Protein AF-A0A7W0H3P2-F1 (afdb_monomer)

pLDDT: mean 93.15, std 6.77, range [59.62, 98.5]

Foldseek 3Di:
DPPCLLVVLVVCVVVVQAAPSCLVVSLCVVLVCCQPVCCVVVNDNHPVPDDPVVSVVSSVVSSVVSNVSSVVVVVVVVVVD

Radius of gyration: 14.1 Å; Cα contacts (8 Å, |Δi|>4): 49; chains: 1; bounding box: 33×20×39 Å

Sequence (81 aa):
YGTSWGAVRGLLHAAGLDGGKAVLPHFTAVWGSAQVMLPTLDVAPPAWESEPKELAIDAFHHAVYAAATGLAFAALEKSSS

Solvent-accessible surface area (backbone atoms only — not comparable to full-atom values): 4603 Å² total; per-residue (Å²): 138,68,87,64,55,64,56,56,51,52,49,37,41,77,72,71,33,52,65,74,68,31,28,60,62,43,24,49,53,56,48,54,45,47,63,50,51,32,38,77,66,74,74,41,79,47,72,90,78,49,57,71,67,56,52,51,51,52,51,46,54,36,46,53,50,25,47,53,50,36,52,52,50,52,52,52,54,64,73,75,111

Secondary structure (DSSP, 8-state):
--TTHHHHHHHHHHTT--GGGGHHHHHHHHHHHHHHHHHHTTSS--GGGS-HHHHHHHHHHHHHHHHHHHHHHHHHHHHT-

Mean predicted aligned error: 3.43 Å

Structure (mmCIF, N/CA/C/O backbone):
data_AF-A0A7W0H3P2-F1
#
_entry.id   AF-A0A7W0H3P2-F1
#
loop_
_atom_site.group_PDB
_atom_site.id
_atom_site.type_symbol
_atom_site.label_atom_id
_atom_site.label_alt_id
_atom_site.label_comp_id
_atom_site.label_asym_id
_atom_site.label_entity_id
_atom_site.label_seq_id
_atom_site.pdbx_PDB_ins_code
_atom_site.Cartn_x
_atom_site.Cartn_y
_atom_site.Cartn_z
_atom_site.occupancy
_atom_site.B_iso_or_equiv
_atom_site.auth_seq_id
_atom_site.auth_comp_id
_atom_site.auth_asym_id
_atom_site.auth_atom_id
_atom_site.pdbx_PDB_model_num
ATOM 1 N N . TYR A 1 1 ? -7.221 0.474 -10.435 1.00 64.88 1 TYR A N 1
ATOM 2 C CA . TYR A 1 1 ? -7.153 -0.092 -9.072 1.00 64.88 1 TYR A CA 1
ATOM 3 C C . TYR A 1 1 ? -6.974 1.071 -8.100 1.00 64.88 1 TYR A C 1
ATOM 5 O O . TYR A 1 1 ? -6.414 2.068 -8.529 1.00 64.88 1 TYR A O 1
ATOM 13 N N . GLY A 1 2 ? -7.491 1.044 -6.868 1.00 71.94 2 GLY A N 1
ATOM 14 C CA . GLY A 1 2 ? -7.217 2.155 -5.937 1.00 71.94 2 GLY A CA 1
ATOM 15 C C . GLY A 1 2 ? -8.330 2.485 -4.948 1.00 71.94 2 GLY A C 1
ATOM 16 O O . GLY A 1 2 ? -8.117 2.438 -3.742 1.00 71.94 2 GLY A O 1
ATOM 17 N N . THR A 1 3 ? -9.530 2.800 -5.436 1.00 76.12 3 THR A N 1
ATOM 18 C CA . THR A 1 3 ? -10.590 3.381 -4.589 1.00 76.12 3 THR A CA 1
ATOM 19 C C . THR A 1 3 ? -11.087 2.427 -3.498 1.00 76.12 3 THR A C 1
ATOM 21 O O . THR A 1 3 ? -11.477 2.862 -2.420 1.00 76.12 3 THR A O 1
ATOM 24 N N . SER A 1 4 ? -11.034 1.117 -3.747 1.00 86.75 4 SER A N 1
ATOM 25 C CA . SER A 1 4 ? -11.566 0.097 -2.836 1.00 86.75 4 SER A CA 1
ATOM 26 C C . SER A 1 4 ? -10.620 -0.301 -1.696 1.00 86.75 4 SER A C 1
ATOM 28 O O . SER A 1 4 ? -11.032 -1.055 -0.819 1.00 86.75 4 SER A O 1
ATOM 30 N N . TRP A 1 5 ? -9.378 0.191 -1.647 1.00 93.00 5 TRP A N 1
ATOM 31 C CA . TRP A 1 5 ? -8.407 -0.222 -0.618 1.00 93.00 5 TRP A CA 1
ATOM 32 C C . TRP A 1 5 ? -8.778 0.219 0.804 1.00 93.00 5 TRP A C 1
ATOM 34 O O . TRP A 1 5 ? -8.433 -0.462 1.769 1.00 93.00 5 TRP A O 1
ATOM 44 N N . GLY A 1 6 ? -9.601 1.263 0.950 1.00 90.00 6 GLY A N 1
ATOM 45 C CA . GLY A 1 6 ? -10.210 1.608 2.238 1.00 90.00 6 GLY A CA 1
ATOM 46 C C . GLY A 1 6 ? -11.045 0.465 2.838 1.00 90.00 6 GLY A C 1
ATOM 47 O O . GLY A 1 6 ? -11.048 0.284 4.054 1.00 90.00 6 GLY A O 1
ATOM 48 N N . ALA A 1 7 ? -11.684 -0.367 2.005 1.00 92.19 7 ALA A N 1
ATOM 49 C CA . ALA A 1 7 ? -12.416 -1.543 2.477 1.00 92.19 7 ALA A CA 1
ATOM 50 C C . ALA A 1 7 ? -11.470 -2.599 3.064 1.00 92.19 7 ALA A C 1
ATOM 52 O O . ALA A 1 7 ? -11.766 -3.174 4.107 1.00 92.19 7 ALA A O 1
ATOM 53 N N . VAL A 1 8 ? -10.296 -2.806 2.456 1.00 93.44 8 VAL A N 1
ATOM 54 C CA . VAL A 1 8 ? -9.267 -3.710 2.994 1.00 93.44 8 VAL A CA 1
ATOM 55 C C . VAL A 1 8 ? -8.761 -3.211 4.346 1.00 93.44 8 VAL A C 1
ATOM 57 O O . VAL A 1 8 ? -8.615 -4.010 5.268 1.00 93.44 8 VAL A O 1
ATOM 60 N N . ARG A 1 9 ? -8.579 -1.895 4.522 1.00 93.56 9 ARG A N 1
ATOM 61 C CA . ARG A 1 9 ? -8.281 -1.321 5.845 1.00 93.56 9 ARG A CA 1
ATOM 62 C C . ARG A 1 9 ? -9.375 -1.639 6.871 1.00 93.56 9 ARG A C 1
ATOM 64 O O . ARG A 1 9 ? -9.044 -2.045 7.982 1.00 93.56 9 ARG A O 1
ATOM 71 N N . GLY A 1 10 ? -10.647 -1.502 6.497 1.00 92.50 10 GLY A N 1
ATOM 72 C CA . GLY A 1 10 ? -11.777 -1.879 7.353 1.00 92.50 10 GLY A CA 1
ATOM 73 C C . GLY A 1 10 ? -11.793 -3.371 7.711 1.00 92.50 10 GLY A C 1
ATOM 74 O O . GLY A 1 10 ? -12.057 -3.722 8.856 1.00 92.50 10 GLY A O 1
ATOM 75 N N . L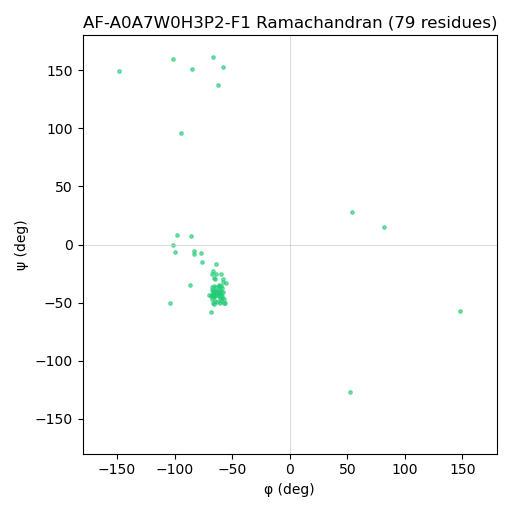EU A 1 11 ? -11.437 -4.252 6.770 1.00 95.25 11 LEU A N 1
ATOM 76 C CA . LEU A 1 11 ? -11.305 -5.692 7.025 1.00 95.25 11 LEU A CA 1
ATOM 77 C C . LEU A 1 11 ? -10.159 -6.014 7.993 1.00 95.25 11 LEU A C 1
ATOM 79 O O . LEU A 1 11 ? -10.323 -6.867 8.860 1.00 95.25 11 LEU A O 1
ATOM 83 N N . LEU A 1 12 ? -9.018 -5.327 7.879 1.00 95.38 12 LEU A N 1
ATOM 84 C CA . LEU A 1 12 ? -7.909 -5.479 8.828 1.00 95.38 12 LEU A CA 1
ATOM 85 C C . LEU A 1 12 ? -8.340 -5.086 10.247 1.00 95.38 12 LEU A C 1
ATOM 87 O O . LEU A 1 12 ? -8.059 -5.822 11.189 1.00 95.38 12 LEU A O 1
ATOM 91 N N . HIS A 1 13 ? -9.079 -3.984 10.387 1.00 94.81 13 HIS A N 1
ATOM 92 C CA . HIS A 1 13 ? -9.677 -3.590 11.664 1.00 94.81 13 HIS A CA 1
ATOM 93 C C . HIS A 1 13 ? -10.663 -4.646 12.190 1.00 94.81 13 HIS A C 1
ATOM 95 O O . HIS A 1 13 ? -10.549 -5.077 13.333 1.00 94.81 13 HIS A O 1
ATOM 101 N N . ALA A 1 14 ? -11.565 -5.160 11.344 1.00 94.56 14 ALA A N 1
ATOM 102 C CA . ALA A 1 14 ? -12.486 -6.239 11.721 1.00 94.56 14 ALA A CA 1
ATOM 103 C C . ALA A 1 14 ? -11.761 -7.531 12.158 1.00 94.56 14 ALA A C 1
ATOM 105 O O . ALA A 1 14 ? -12.299 -8.312 12.941 1.00 94.56 14 ALA A O 1
ATOM 106 N N . ALA A 1 15 ? -10.530 -7.745 11.685 1.00 94.94 15 ALA A N 1
ATOM 107 C CA . ALA A 1 15 ? -9.646 -8.831 12.104 1.00 94.94 15 ALA A CA 1
ATOM 108 C C . ALA A 1 15 ? -8.806 -8.505 13.363 1.00 94.94 15 ALA A C 1
ATOM 110 O O . ALA A 1 15 ? -7.926 -9.286 13.729 1.00 94.94 15 ALA A O 1
ATOM 111 N N . GLY A 1 16 ? -9.049 -7.371 14.028 1.00 93.50 16 GLY A N 1
ATOM 112 C CA . GLY A 1 16 ? -8.357 -6.938 15.248 1.00 93.50 16 GLY A CA 1
ATOM 113 C C . GLY A 1 16 ? -7.005 -6.254 15.013 1.00 93.50 16 GLY A C 1
ATOM 114 O O . GLY A 1 16 ? -6.194 -6.142 15.938 1.00 93.50 16 GLY A O 1
ATOM 115 N N . LEU A 1 17 ? -6.711 -5.826 13.780 1.00 93.25 17 LEU A N 1
ATOM 116 C CA . LEU A 1 17 ? -5.502 -5.067 13.463 1.00 93.25 17 LEU A CA 1
ATOM 117 C C . LEU A 1 17 ? -5.798 -3.567 13.489 1.00 93.25 17 LEU A C 1
ATOM 119 O O . LEU A 1 17 ? -6.203 -2.971 12.493 1.00 93.25 17 LEU A O 1
ATOM 123 N N . ASP A 1 18 ? -5.507 -2.953 14.633 1.00 87.62 18 ASP A N 1
ATOM 124 C CA . ASP A 1 18 ? -5.781 -1.534 14.867 1.00 87.62 18 ASP A CA 1
ATOM 125 C C . ASP A 1 18 ? -4.550 -0.639 14.731 1.00 87.62 18 ASP A C 1
ATOM 127 O O . ASP A 1 18 ? -3.390 -1.064 14.847 1.00 87.62 18 ASP A O 1
ATOM 131 N N . GLY A 1 19 ? -4.817 0.651 14.510 1.00 84.81 19 GLY A N 1
ATOM 132 C CA . GLY A 1 19 ? -3.804 1.703 14.508 1.00 84.81 19 GLY A CA 1
ATOM 133 C C . GLY A 1 19 ? -2.619 1.389 13.590 1.00 84.81 19 GLY A C 1
ATOM 134 O O . GLY A 1 19 ? -2.795 1.088 12.402 1.00 84.81 19 GLY A O 1
ATOM 135 N N . GLY A 1 20 ? -1.405 1.466 14.147 1.00 87.81 20 GLY A N 1
ATOM 136 C CA . GLY A 1 20 ? -0.153 1.203 13.431 1.00 87.81 20 GLY A CA 1
ATOM 137 C C . GLY A 1 20 ? 0.043 -0.258 13.009 1.00 87.81 20 GLY A C 1
ATOM 138 O O . GLY A 1 20 ? 0.715 -0.508 12.010 1.00 87.81 20 GLY A O 1
ATOM 139 N N . LYS A 1 21 ? -0.579 -1.227 13.699 1.00 91.62 21 LYS A N 1
ATOM 140 C CA . LYS A 1 21 ? -0.407 -2.664 13.402 1.00 91.62 21 LYS A CA 1
ATOM 141 C C . LYS A 1 21 ? -0.961 -3.045 12.029 1.00 91.62 21 LYS A C 1
ATOM 143 O O . LYS A 1 21 ? -0.441 -3.957 11.399 1.00 91.62 21 LYS A O 1
ATOM 148 N N . ALA A 1 22 ? -1.971 -2.322 11.546 1.00 94.56 22 ALA A N 1
ATOM 149 C CA . ALA A 1 22 ? -2.543 -2.519 10.217 1.00 94.56 22 ALA A CA 1
ATOM 150 C C . ALA A 1 22 ? -1.771 -1.819 9.086 1.00 94.56 22 ALA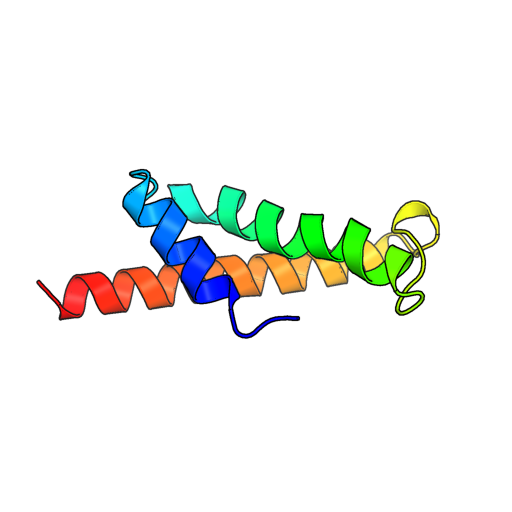 A C 1
ATOM 152 O O . ALA A 1 22 ? -2.090 -2.054 7.925 1.00 94.56 22 ALA A O 1
ATOM 153 N N . VAL A 1 23 ? -0.767 -0.976 9.368 1.00 94.81 23 VAL A N 1
ATOM 154 C CA . VAL A 1 23 ? -0.045 -0.239 8.310 1.00 94.81 23 VAL A CA 1
ATOM 155 C C . VAL A 1 23 ? 0.743 -1.188 7.414 1.00 94.81 23 VAL A C 1
ATOM 157 O O . VAL A 1 23 ? 0.579 -1.136 6.200 1.00 94.81 23 VAL A O 1
ATOM 160 N N . LEU A 1 24 ? 1.552 -2.076 7.999 1.00 96.25 24 LEU A N 1
ATOM 161 C CA . LEU A 1 24 ? 2.353 -3.021 7.220 1.00 96.25 24 LEU A CA 1
ATOM 162 C C . LEU A 1 24 ? 1.472 -4.014 6.433 1.00 96.25 24 LEU A C 1
ATOM 164 O O . LEU A 1 24 ? 1.678 -4.112 5.227 1.00 96.25 24 LEU A O 1
ATOM 168 N N . PRO A 1 25 ? 0.456 -4.674 7.028 1.00 97.00 25 PRO A N 1
ATOM 169 C CA . PRO A 1 25 ? -0.480 -5.517 6.277 1.00 97.00 25 PRO A CA 1
ATOM 170 C C . PRO A 1 25 ? -1.235 -4.776 5.167 1.00 97.00 25 PRO A C 1
ATOM 172 O O . PRO A 1 25 ? -1.476 -5.333 4.100 1.00 97.00 25 PRO A O 1
ATOM 175 N N . HIS A 1 26 ? -1.613 -3.514 5.391 1.00 97.06 26 HIS A N 1
ATOM 176 C CA . HIS A 1 26 ? -2.287 -2.725 4.363 1.00 97.06 26 HIS A CA 1
ATOM 177 C C . HIS A 1 26 ? -1.327 -2.361 3.223 1.00 97.06 26 HIS A C 1
ATOM 179 O O . HIS A 1 26 ? -1.676 -2.520 2.058 1.00 97.06 26 HIS A O 1
ATOM 185 N N . PHE A 1 27 ? -0.101 -1.943 3.547 1.00 97.50 27 PHE A N 1
ATOM 186 C CA . PHE A 1 27 ? 0.951 -1.689 2.564 1.00 97.50 27 PHE A CA 1
ATOM 187 C C . PHE A 1 27 ? 1.229 -2.921 1.698 1.00 97.50 27 PHE A C 1
ATOM 189 O O . PHE A 1 27 ? 1.215 -2.815 0.473 1.00 97.50 27 PHE A O 1
ATOM 196 N N . THR A 1 28 ? 1.435 -4.088 2.315 1.00 96.88 28 THR A N 1
ATOM 197 C CA . THR A 1 28 ? 1.720 -5.323 1.575 1.00 96.88 28 THR A CA 1
ATOM 198 C C . THR A 1 28 ? 0.545 -5.742 0.699 1.00 96.88 28 THR A C 1
ATOM 200 O O . THR A 1 28 ? 0.774 -6.202 -0.415 1.00 96.88 28 THR A O 1
ATOM 203 N N . ALA A 1 29 ? -0.696 -5.543 1.151 1.00 95.81 29 ALA A N 1
ATOM 204 C CA . ALA A 1 29 ? -1.878 -5.818 0.342 1.00 95.81 29 ALA A CA 1
ATOM 205 C C . ALA A 1 29 ? -1.939 -4.919 -0.904 1.00 95.81 29 ALA A C 1
ATOM 207 O O . ALA A 1 29 ? -2.091 -5.427 -2.014 1.00 95.81 29 ALA A O 1
ATOM 208 N N . VAL A 1 30 ? -1.772 -3.602 -0.743 1.00 96.44 30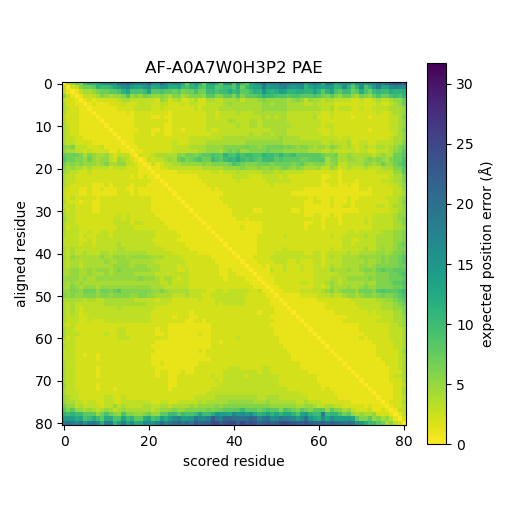 VAL A N 1
ATOM 209 C CA . VAL A 1 30 ? -1.858 -2.652 -1.863 1.00 96.44 30 VAL A CA 1
ATOM 210 C 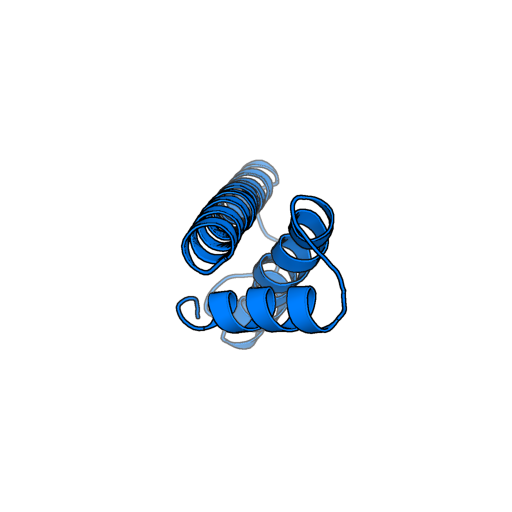C . VAL A 1 30 ? -0.678 -2.848 -2.817 1.00 96.44 30 VAL A C 1
ATOM 212 O O . VAL A 1 30 ? -0.891 -3.158 -3.987 1.00 96.44 30 VAL A O 1
ATOM 215 N N . TRP A 1 31 ? 0.558 -2.728 -2.323 1.00 97.12 31 TRP A N 1
ATOM 216 C CA . TRP A 1 31 ? 1.758 -2.799 -3.160 1.00 97.12 31 TRP A CA 1
ATOM 217 C C . TRP A 1 31 ? 1.973 -4.197 -3.735 1.00 97.12 31 TRP A C 1
ATOM 219 O O . TRP A 1 31 ? 2.147 -4.356 -4.937 1.00 97.12 31 TRP A O 1
ATOM 229 N N . GLY A 1 32 ? 1.869 -5.236 -2.903 1.00 95.88 32 GLY A N 1
ATOM 230 C CA . GLY A 1 32 ? 2.042 -6.619 -3.347 1.00 95.88 32 GLY A CA 1
ATOM 231 C C . GLY A 1 32 ? 1.032 -7.021 -4.422 1.00 95.88 32 GLY A C 1
ATOM 232 O O . GLY A 1 32 ? 1.393 -7.724 -5.363 1.00 95.88 32 GLY A O 1
ATOM 233 N N . SER A 1 33 ? -0.210 -6.529 -4.343 1.00 95.50 33 SER A N 1
ATOM 234 C CA . SER A 1 3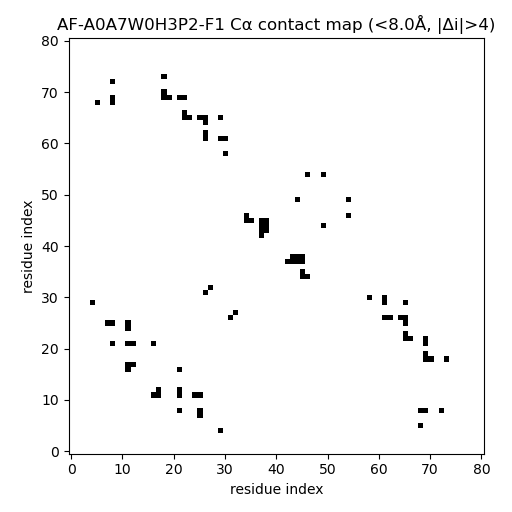3 ? -1.184 -6.755 -5.414 1.00 95.50 33 SER A CA 1
ATOM 235 C C . SER A 1 33 ? -0.817 -6.032 -6.712 1.00 95.50 33 SER A C 1
ATOM 237 O O . SER A 1 33 ? -1.021 -6.601 -7.783 1.00 95.50 33 SER A O 1
ATOM 239 N N . ALA A 1 34 ? -0.241 -4.825 -6.642 1.00 95.06 34 ALA A N 1
ATOM 240 C CA . ALA A 1 34 ? 0.209 -4.082 -7.816 1.00 95.06 34 ALA A CA 1
ATOM 241 C C . ALA A 1 34 ? 1.316 -4.846 -8.560 1.00 95.06 34 ALA A C 1
ATOM 243 O O . ALA A 1 34 ? 1.231 -4.985 -9.781 1.00 95.06 34 ALA A O 1
ATOM 244 N N . GLN A 1 35 ? 2.252 -5.460 -7.822 1.00 96.62 35 GLN A N 1
ATOM 245 C CA . GLN A 1 35 ? 3.350 -6.249 -8.399 1.00 96.62 35 GLN A CA 1
ATOM 246 C C . GLN A 1 35 ? 2.884 -7.502 -9.157 1.00 96.62 35 GLN A C 1
ATOM 248 O O . GLN A 1 35 ? 3.655 -8.065 -9.928 1.00 96.62 35 GLN A O 1
ATOM 253 N N . VAL A 1 36 ? 1.643 -7.950 -8.949 1.00 96.25 36 VAL A N 1
ATOM 254 C CA . VAL A 1 36 ? 1.056 -9.104 -9.650 1.00 96.25 36 VAL A CA 1
ATOM 255 C C . VAL A 1 36 ? 0.068 -8.651 -10.720 1.00 96.25 36 VAL A C 1
ATOM 257 O O . VAL A 1 36 ? 0.139 -9.079 -11.871 1.00 96.25 36 VAL A O 1
ATOM 260 N N . MET A 1 37 ? -0.864 -7.776 -10.348 1.00 95.62 37 MET A N 1
ATOM 261 C CA . MET A 1 37 ? -1.963 -7.348 -11.206 1.00 95.62 37 MET A CA 1
ATOM 262 C C . MET A 1 37 ? -1.469 -6.513 -12.390 1.00 95.62 37 MET A C 1
ATOM 264 O O . MET A 1 37 ? -1.950 -6.728 -13.498 1.00 95.62 37 MET A O 1
ATOM 268 N N . LEU A 1 38 ? -0.538 -5.574 -12.185 1.00 95.25 38 LEU A N 1
ATOM 269 C CA . LEU A 1 38 ? -0.098 -4.688 -13.269 1.00 95.25 38 LEU A CA 1
ATOM 270 C C . LEU A 1 38 ? 0.671 -5.439 -14.368 1.00 95.25 38 LEU A C 1
ATOM 272 O O . LEU A 1 38 ? 0.329 -5.219 -15.531 1.00 95.25 38 LEU A O 1
ATOM 276 N N . PRO A 1 39 ? 1.596 -6.370 -14.049 1.00 96.62 39 PRO A N 1
ATOM 277 C CA . PRO A 1 39 ? 2.210 -7.216 -15.072 1.00 96.62 39 PRO A CA 1
ATOM 278 C C . PRO A 1 39 ? 1.221 -8.157 -15.750 1.00 96.62 39 PRO A C 1
ATOM 280 O O . PRO A 1 39 ? 1.257 -8.306 -16.962 1.00 96.62 39 PRO A O 1
ATOM 283 N N . THR A 1 40 ? 0.287 -8.748 -14.999 1.00 97.12 40 THR A N 1
ATOM 284 C CA . THR A 1 40 ? -0.720 -9.661 -15.578 1.00 97.12 40 THR A CA 1
ATOM 285 C C . THR A 1 40 ? -1.652 -8.957 -16.573 1.00 97.12 40 THR A C 1
ATOM 287 O O . THR A 1 40 ? -2.231 -9.603 -17.442 1.00 97.12 40 THR A O 1
ATOM 290 N N . LEU A 1 41 ? -1.821 -7.640 -16.437 1.00 96.50 41 LEU A N 1
ATOM 291 C CA . LEU A 1 41 ? -2.644 -6.815 -17.320 1.00 96.50 41 LEU A CA 1
ATOM 292 C C . LEU A 1 41 ? -1.825 -6.082 -18.396 1.00 96.50 41 LEU A C 1
ATOM 294 O O . LEU A 1 41 ? -2.379 -5.205 -19.055 1.00 96.50 41 LEU A O 1
ATOM 298 N N . ASP A 1 42 ? -0.530 -6.388 -18.539 1.00 96.12 42 ASP A N 1
ATOM 299 C CA . ASP A 1 42 ? 0.403 -5.715 -19.455 1.00 96.12 42 ASP A CA 1
ATOM 300 C C . ASP A 1 42 ? 0.452 -4.178 -19.278 1.00 96.12 42 ASP A C 1
ATOM 302 O O . ASP A 1 42 ? 0.734 -3.426 -20.212 1.00 96.12 42 ASP A O 1
ATOM 306 N N . VAL A 1 43 ? 0.169 -3.680 -18.066 1.00 96.19 43 VAL A N 1
ATOM 307 C CA . VAL A 1 43 ? 0.176 -2.238 -17.747 1.00 96.19 43 VAL A CA 1
ATOM 308 C C . VAL A 1 43 ? 1.573 -1.754 -17.357 1.00 96.19 43 VAL A C 1
ATOM 310 O O . VAL A 1 43 ? 1.935 -0.613 -17.643 1.00 96.19 43 VAL A O 1
ATOM 313 N N . ALA A 1 44 ? 2.348 -2.600 -16.680 1.00 94.62 44 ALA A N 1
ATOM 314 C CA . ALA A 1 44 ? 3.716 -2.319 -16.255 1.00 94.62 44 ALA A CA 1
ATOM 315 C C . ALA A 1 44 ? 4.532 -3.621 -16.245 1.00 94.62 44 ALA A C 1
ATOM 317 O O . ALA A 1 44 ? 3.953 -4.676 -15.981 1.00 94.62 44 ALA A O 1
ATOM 318 N N . PRO A 1 45 ? 5.851 -3.577 -16.503 1.00 95.44 45 PRO A N 1
ATOM 319 C CA . PRO A 1 45 ? 6.680 -4.772 -16.442 1.00 95.44 45 PRO A CA 1
ATOM 320 C C . PRO A 1 45 ? 6.779 -5.314 -15.005 1.00 95.44 45 PRO A C 1
ATOM 322 O O 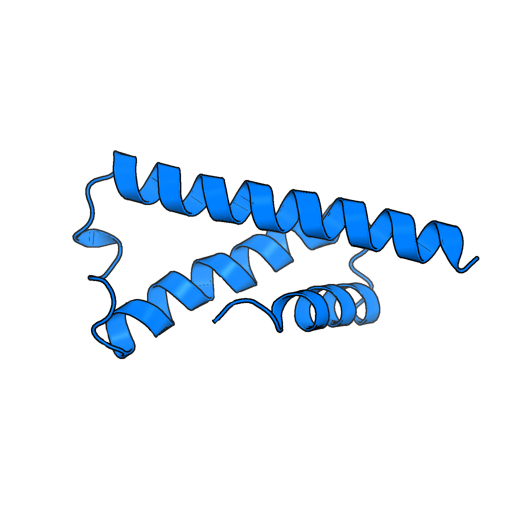. PRO A 1 45 ? 6.519 -4.586 -14.039 1.00 95.44 45 PRO A O 1
ATOM 325 N N . PRO A 1 46 ? 7.177 -6.584 -14.829 1.00 96.19 46 PRO A N 1
ATOM 326 C CA . PRO A 1 46 ? 7.475 -7.128 -13.514 1.00 96.19 46 PRO A CA 1
ATOM 327 C C . PRO A 1 46 ? 8.567 -6.348 -12.772 1.00 96.19 46 PRO A C 1
ATOM 329 O O . PRO A 1 46 ? 9.492 -5.799 -13.364 1.00 96.19 46 PRO A O 1
ATOM 332 N N . ALA A 1 47 ? 8.511 -6.382 -11.440 1.00 95.75 47 ALA A N 1
ATOM 333 C CA . ALA A 1 47 ? 9.391 -5.596 -10.571 1.00 95.75 47 ALA A CA 1
ATOM 334 C C . ALA A 1 47 ? 10.898 -5.845 -10.777 1.00 95.75 47 ALA A C 1
ATOM 336 O O . ALA A 1 47 ? 11.704 -4.955 -10.527 1.00 95.75 47 ALA A O 1
ATOM 337 N N . TRP A 1 48 ? 11.289 -7.052 -11.202 1.00 94.94 48 TRP A N 1
ATOM 338 C CA . TRP A 1 48 ? 12.693 -7.415 -11.447 1.00 94.94 48 TRP A CA 1
ATOM 339 C C . TRP A 1 48 ? 13.252 -6.855 -12.763 1.00 94.94 48 TRP A C 1
ATOM 341 O O . TRP A 1 48 ? 14.448 -6.979 -13.009 1.00 94.94 48 TRP A O 1
ATOM 351 N N . GLU A 1 49 ? 12.404 -6.252 -13.595 1.00 96.75 49 GLU A N 1
ATOM 352 C CA . GLU A 1 49 ? 12.797 -5.556 -14.826 1.00 96.75 49 GLU A CA 1
ATOM 353 C C . GLU A 1 49 ? 12.862 -4.033 -14.632 1.00 96.75 49 GLU A C 1
ATOM 355 O O . GLU A 1 49 ? 13.297 -3.317 -15.529 1.00 96.75 49 GLU A O 1
ATOM 360 N N . SER A 1 50 ? 12.436 -3.525 -13.470 1.00 93.25 50 SER A N 1
ATOM 361 C CA . SER A 1 50 ? 12.490 -2.099 -13.138 1.00 93.25 50 SER A CA 1
ATOM 362 C C . SER A 1 50 ? 13.853 -1.692 -12.581 1.00 93.25 50 SER A C 1
ATOM 364 O O . SER A 1 50 ? 14.513 -2.460 -11.875 1.00 93.25 50 SER A O 1
ATOM 366 N N . GLU A 1 51 ? 14.235 -0.434 -12.802 1.00 96.19 51 GLU A N 1
ATOM 367 C CA . GLU A 1 51 ? 15.396 0.138 -12.123 1.00 96.19 51 GLU A CA 1
ATOM 368 C C . GLU A 1 51 ? 15.161 0.164 -10.598 1.00 96.19 51 GLU A C 1
ATOM 370 O O . GLU A 1 51 ? 14.085 0.579 -10.147 1.00 96.19 51 GLU A O 1
ATOM 375 N N . PRO A 1 52 ? 16.153 -0.193 -9.755 1.00 96.50 52 PRO A N 1
ATOM 376 C CA . PRO A 1 52 ? 15.964 -0.260 -8.301 1.00 96.50 52 PRO A CA 1
ATOM 377 C C . PRO A 1 52 ? 15.440 1.040 -7.682 1.00 96.50 52 PRO A C 1
ATOM 379 O O . PRO A 1 52 ? 14.681 1.021 -6.711 1.00 96.50 52 PRO A O 1
ATOM 382 N N . LYS A 1 53 ? 15.828 2.187 -8.254 1.00 97.69 53 LYS A N 1
ATOM 383 C CA . LYS A 1 53 ? 15.358 3.507 -7.823 1.00 97.69 53 LYS A CA 1
ATOM 384 C C . LYS A 1 53 ? 13.864 3.697 -8.089 1.00 97.69 53 LYS A C 1
ATOM 386 O O . LYS A 1 53 ? 13.176 4.268 -7.248 1.00 97.69 53 LYS A O 1
ATOM 391 N N . GLU A 1 54 ? 13.370 3.241 -9.232 1.00 95.75 54 GLU A N 1
ATOM 392 C CA . GLU A 1 54 ? 11.957 3.354 -9.600 1.00 95.75 54 GLU A CA 1
ATOM 393 C C . GLU A 1 54 ? 11.103 2.461 -8.709 1.00 95.75 54 GLU A C 1
ATOM 395 O O . GLU A 1 54 ? 10.121 2.933 -8.139 1.00 95.75 54 GLU A O 1
ATOM 400 N N . LEU A 1 55 ? 11.544 1.220 -8.481 1.00 96.69 55 LEU A N 1
ATOM 401 C CA . LEU A 1 55 ? 10.872 0.295 -7.571 1.00 96.69 55 LEU A CA 1
ATOM 402 C C . LEU A 1 55 ? 10.820 0.838 -6.134 1.00 96.69 55 LEU A C 1
ATOM 404 O O . LEU A 1 55 ? 9.799 0.726 -5.458 1.00 96.69 55 LEU A O 1
ATOM 408 N N . ALA A 1 56 ? 11.904 1.465 -5.667 1.00 97.50 56 ALA A N 1
ATOM 409 C CA . ALA A 1 56 ? 11.940 2.094 -4.349 1.00 97.50 56 ALA A CA 1
ATOM 410 C C . ALA A 1 56 ? 10.977 3.286 -4.248 1.00 97.50 56 ALA A C 1
ATOM 412 O O . ALA A 1 56 ? 10.306 3.452 -3.229 1.00 97.50 56 ALA A O 1
ATOM 413 N N . ILE A 1 57 ? 10.893 4.109 -5.296 1.00 98.19 57 ILE A N 1
ATOM 414 C CA . ILE A 1 57 ? 9.953 5.232 -5.361 1.00 98.19 57 ILE A CA 1
ATOM 415 C C . ILE A 1 57 ? 8.509 4.717 -5.384 1.00 98.19 57 ILE A C 1
ATOM 417 O O . ILE A 1 57 ? 7.665 5.254 -4.667 1.00 98.19 57 ILE A O 1
ATOM 421 N N . ASP A 1 58 ? 8.213 3.679 -6.161 1.00 96.94 58 ASP A N 1
ATOM 422 C CA . ASP A 1 58 ? 6.891 3.053 -6.211 1.00 96.94 58 ASP A CA 1
ATOM 423 C C . ASP A 1 58 ? 6.476 2.494 -4.839 1.00 96.94 58 ASP A C 1
ATOM 425 O O . ASP A 1 58 ? 5.425 2.862 -4.302 1.00 96.94 58 ASP A O 1
ATOM 429 N N . ALA A 1 59 ? 7.348 1.710 -4.201 1.00 97.94 59 ALA A N 1
ATOM 430 C CA . ALA A 1 59 ? 7.128 1.211 -2.846 1.00 97.94 59 ALA A CA 1
ATOM 431 C C . ALA A 1 59 ? 6.924 2.358 -1.842 1.00 97.94 59 ALA A C 1
ATOM 433 O O . ALA A 1 59 ? 6.050 2.295 -0.976 1.00 97.94 59 ALA A O 1
ATOM 434 N N . PHE A 1 60 ? 7.693 3.442 -1.963 1.00 98.50 60 PHE A N 1
ATOM 435 C CA . PHE A 1 60 ? 7.557 4.599 -1.084 1.00 98.50 60 PHE A CA 1
ATOM 436 C C . PHE A 1 60 ? 6.190 5.282 -1.226 1.00 98.50 60 PHE A C 1
ATOM 438 O O . PHE A 1 60 ? 5.555 5.583 -0.213 1.00 98.50 60 PHE A O 1
ATOM 445 N N . HIS A 1 61 ? 5.685 5.465 -2.449 1.00 97.75 61 HIS A N 1
ATOM 446 C CA . HIS A 1 61 ? 4.337 6.006 -2.664 1.00 97.75 61 HIS A CA 1
ATOM 447 C C . HIS A 1 61 ? 3.261 5.127 -2.019 1.00 97.75 61 HIS A C 1
ATOM 449 O O . HIS A 1 61 ? 2.350 5.639 -1.363 1.00 97.75 61 HIS A O 1
ATOM 455 N N . HIS A 1 62 ? 3.396 3.807 -2.128 1.00 97.50 62 HIS A N 1
ATOM 456 C CA . HIS A 1 62 ? 2.493 2.860 -1.481 1.00 97.50 62 HIS A CA 1
ATOM 457 C C . HIS A 1 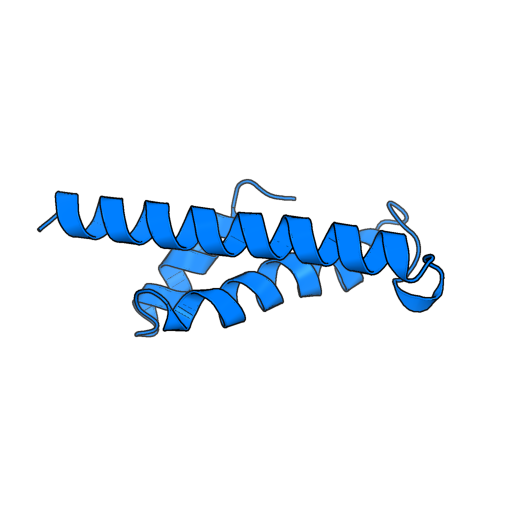62 ? 2.585 2.901 0.050 1.00 97.50 62 HIS A C 1
ATOM 459 O O . HIS A 1 62 ? 1.568 2.779 0.739 1.00 97.50 62 HIS A O 1
ATOM 465 N N . ALA A 1 63 ? 3.779 3.115 0.604 1.00 97.75 63 ALA A N 1
ATOM 466 C CA . ALA A 1 63 ? 3.969 3.282 2.040 1.00 97.75 63 ALA A CA 1
ATOM 467 C C . ALA A 1 63 ? 3.299 4.568 2.549 1.00 97.75 63 ALA A C 1
ATOM 469 O O . ALA A 1 63 ? 2.567 4.528 3.542 1.00 97.75 63 ALA A O 1
ATOM 470 N N . VAL A 1 64 ? 3.479 5.689 1.837 1.00 97.44 64 VAL A N 1
ATOM 471 C CA . VAL A 1 64 ? 2.789 6.958 2.127 1.00 97.44 64 VAL A CA 1
ATOM 472 C C . VAL A 1 64 ? 1.275 6.768 2.064 1.00 97.44 64 VAL 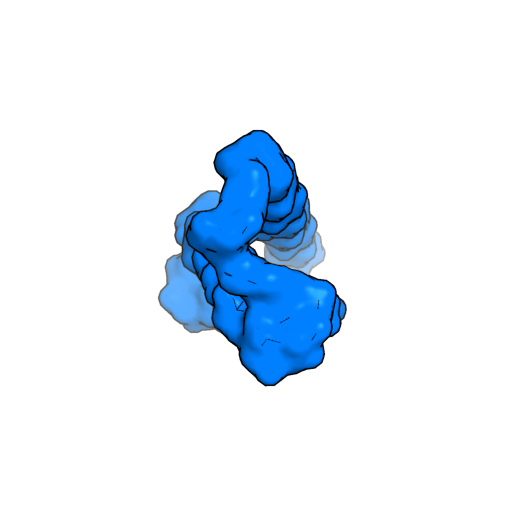A C 1
ATOM 474 O O . VAL A 1 64 ? 0.570 7.179 2.987 1.00 97.44 64 VAL A O 1
ATOM 477 N N . TYR A 1 65 ? 0.775 6.090 1.031 1.00 95.38 65 TYR A N 1
ATOM 478 C CA . TYR A 1 65 ? -0.643 5.765 0.890 1.00 95.38 65 TYR A CA 1
ATOM 479 C C . TYR A 1 65 ? -1.181 4.958 2.084 1.00 95.38 65 TYR A C 1
ATOM 481 O O . TYR A 1 65 ? -2.196 5.329 2.686 1.00 95.38 65 TYR A O 1
ATOM 489 N N . ALA A 1 66 ? -0.499 3.874 2.464 1.00 95.88 66 ALA A N 1
ATOM 490 C CA . ALA A 1 66 ? -0.925 3.005 3.558 1.00 95.88 66 ALA A CA 1
ATOM 491 C C . ALA A 1 66 ? -0.910 3.731 4.912 1.00 95.88 66 ALA A C 1
ATOM 493 O O . ALA A 1 66 ? -1.847 3.573 5.703 1.00 95.88 66 ALA A O 1
ATOM 494 N N . ALA A 1 67 ? 0.113 4.556 5.161 1.00 95.69 67 ALA A N 1
ATOM 495 C CA . ALA A 1 67 ? 0.231 5.364 6.370 1.00 95.69 67 ALA A CA 1
ATOM 496 C C . ALA A 1 67 ? -0.860 6.443 6.444 1.00 95.69 67 ALA A C 1
ATOM 498 O O . ALA A 1 67 ? -1.568 6.524 7.448 1.00 95.69 67 ALA A O 1
ATOM 499 N N . ALA A 1 68 ? -1.049 7.222 5.374 1.00 95.19 68 ALA A N 1
ATOM 500 C CA . ALA A 1 68 ? -2.080 8.257 5.309 1.00 95.19 68 ALA A CA 1
ATOM 501 C C . ALA A 1 68 ? -3.485 7.667 5.493 1.00 95.19 68 ALA A C 1
ATOM 503 O O . ALA A 1 68 ? -4.277 8.187 6.279 1.00 95.19 68 ALA A O 1
ATOM 504 N N . THR A 1 69 ? -3.768 6.532 4.848 1.00 94.25 69 THR A N 1
ATOM 505 C CA . THR A 1 69 ? -5.043 5.824 5.022 1.00 94.25 69 THR A CA 1
ATOM 506 C C . THR A 1 69 ? -5.223 5.335 6.457 1.00 94.25 69 THR A C 1
ATOM 508 O O . THR A 1 69 ? -6.308 5.464 7.017 1.00 94.25 69 THR A O 1
ATOM 511 N 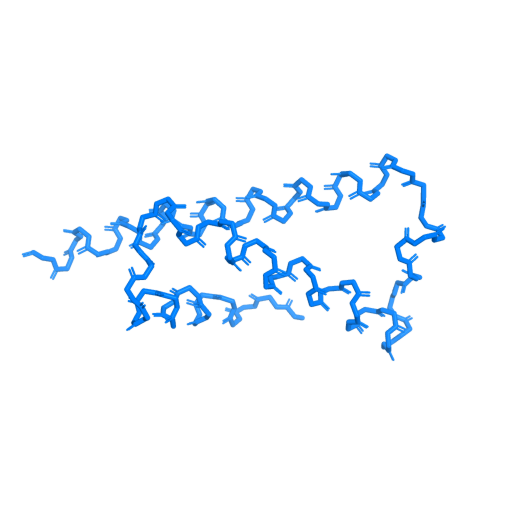N . GLY A 1 70 ? -4.169 4.799 7.081 1.00 93.62 70 GLY A N 1
ATOM 512 C CA . GLY A 1 70 ? -4.221 4.358 8.474 1.00 93.62 70 GLY A CA 1
ATOM 513 C C . GLY A 1 70 ? -4.502 5.499 9.455 1.00 93.62 70 GLY A C 1
ATOM 514 O O . GLY A 1 70 ? -5.318 5.333 10.359 1.00 93.62 70 GLY A O 1
ATOM 515 N N . LEU A 1 71 ? -3.877 6.662 9.250 1.00 95.00 71 LEU A N 1
ATOM 516 C CA . LEU A 1 71 ? -4.125 7.863 10.052 1.00 95.00 71 LEU A CA 1
ATOM 517 C C . LEU A 1 71 ? -5.549 8.394 9.855 1.00 95.00 71 LEU A C 1
ATOM 519 O O . LEU A 1 71 ? -6.219 8.715 10.835 1.00 95.00 71 LEU A O 1
ATOM 523 N N . ALA A 1 72 ? -6.027 8.446 8.609 1.00 93.69 72 ALA A N 1
ATOM 524 C CA . ALA A 1 72 ? -7.392 8.862 8.304 1.00 93.69 72 ALA A CA 1
ATOM 525 C C . ALA A 1 72 ? -8.426 7.921 8.942 1.00 93.69 72 ALA A C 1
ATOM 527 O O . ALA A 1 72 ? -9.376 8.386 9.565 1.00 93.69 72 ALA A O 1
ATOM 528 N N . PHE A 1 73 ? -8.208 6.606 8.854 1.00 93.56 73 PHE A N 1
ATOM 529 C CA . PHE A 1 73 ? -9.070 5.607 9.486 1.00 93.56 73 PHE A CA 1
ATOM 530 C C . PHE A 1 73 ? -9.127 5.797 11.008 1.00 93.56 73 PHE A C 1
ATOM 532 O O . PHE A 1 73 ? -10.213 5.908 11.566 1.00 93.56 73 PHE A O 1
ATOM 539 N N . ALA A 1 74 ? -7.972 5.948 11.666 1.00 92.31 74 ALA A N 1
ATOM 540 C CA . ALA A 1 74 ? -7.913 6.180 13.111 1.00 92.31 74 ALA A CA 1
ATOM 541 C C . ALA A 1 74 ? -8.616 7.485 13.536 1.00 92.31 74 ALA A C 1
ATOM 543 O O . ALA A 1 74 ? -9.243 7.546 14.595 1.00 92.31 74 ALA A O 1
ATOM 544 N N . ALA A 1 75 ? -8.535 8.538 12.715 1.00 93.44 75 ALA A N 1
ATOM 545 C CA . ALA A 1 75 ? -9.257 9.784 12.963 1.00 93.44 75 ALA A CA 1
ATOM 546 C C . ALA A 1 75 ? -10.784 9.597 12.875 1.00 93.44 75 ALA A C 1
ATOM 548 O O . ALA A 1 75 ? -11.511 10.144 13.706 1.00 93.44 75 ALA A O 1
ATOM 549 N N . LEU A 1 76 ? -11.261 8.798 11.913 1.00 92.31 76 LEU A N 1
ATOM 550 C CA . LEU A 1 76 ? -12.681 8.473 11.752 1.00 92.31 76 LEU A CA 1
ATOM 551 C C . LEU A 1 76 ? -13.215 7.637 12.923 1.00 92.31 76 LEU A C 1
ATOM 553 O O . LEU A 1 76 ? -14.276 7.963 13.460 1.00 92.31 76 LEU A O 1
ATOM 557 N N . GLU A 1 77 ? -12.465 6.623 13.365 1.00 89.44 77 GLU A N 1
ATOM 558 C CA . GLU A 1 77 ? -12.818 5.809 14.539 1.00 89.44 77 GLU A CA 1
ATOM 559 C C . GLU A 1 77 ? -12.982 6.676 15.789 1.00 89.44 77 GLU A C 1
ATOM 561 O O . GLU A 1 77 ? -13.999 6.600 16.480 1.00 89.44 77 GLU A O 1
ATOM 566 N N . LYS A 1 78 ? -12.020 7.576 16.030 1.00 87.75 78 LYS A N 1
ATOM 567 C CA . LYS A 1 78 ? -12.073 8.511 17.156 1.00 87.75 78 LYS A CA 1
ATOM 568 C C . LYS A 1 78 ? -13.281 9.449 17.090 1.00 87.75 78 LYS A C 1
ATOM 570 O O . LYS A 1 78 ? -13.804 9.815 18.132 1.00 87.75 78 LYS A O 1
ATOM 575 N N . SER A 1 79 ? -13.701 9.870 15.896 1.00 86.62 79 SER A N 1
ATOM 576 C CA . SER A 1 79 ? -14.868 10.751 15.731 1.00 86.62 79 SER A CA 1
ATOM 577 C C . SER A 1 79 ? -16.219 10.042 15.883 1.00 86.62 79 SER A C 1
ATOM 579 O O . SER A 1 79 ? -17.237 10.711 16.028 1.00 86.62 79 SER A O 1
ATOM 581 N N . SER A 1 80 ? -16.222 8.707 15.831 1.00 78.12 80 SER A N 1
ATOM 582 C CA . SER A 1 80 ? -17.428 7.871 15.893 1.00 78.12 80 SER A CA 1
ATOM 583 C C . SER A 1 80 ? -17.661 7.247 17.280 1.00 78.12 80 SER A C 1
ATOM 585 O O . SER A 1 80 ? -18.625 6.502 17.444 1.00 78.12 80 SER A O 1
ATOM 587 N N . SER A 1 81 ? -16.771 7.520 18.245 1.00 59.62 81 SER A N 1
ATOM 588 C CA . SER A 1 81 ? -16.852 7.111 19.660 1.00 59.62 81 SER A CA 1
ATOM 589 C C . SER A 1 81 ? -17.297 8.276 20.537 1.00 59.62 81 SER A C 1
ATOM 591 O O . SER A 1 81 ? -18.027 8.017 21.517 1.00 59.62 81 SER A O 1
#